Protein AF-A0A4Y2P346-F1 (afdb_monomer_lite)

Structure (mmCIF, N/CA/C/O backbone):
data_AF-A0A4Y2P346-F1
#
_entry.id   AF-A0A4Y2P346-F1
#
loop_
_atom_site.group_PDB
_atom_site.id
_atom_site.type_symbol
_atom_site.label_atom_id
_atom_site.label_alt_id
_atom_site.label_comp_id
_atom_site.label_asym_id
_atom_site.label_entity_id
_atom_site.label_seq_id
_atom_site.pdbx_PDB_ins_code
_atom_site.Cartn_x
_atom_site.Cartn_y
_atom_site.Cartn_z
_atom_site.occupancy
_atom_site.B_iso_or_equiv
_atom_site.auth_seq_id
_atom_site.auth_comp_id
_atom_site.auth_asym_id
_atom_site.auth_atom_id
_atom_site.pdbx_PDB_model_num
ATOM 1 N N . MET A 1 1 ? -15.765 5.125 -1.478 1.00 77.12 1 MET A N 1
ATOM 2 C CA . MET A 1 1 ? -16.162 4.396 -0.254 1.00 77.12 1 MET A CA 1
ATOM 3 C C . MET A 1 1 ? -15.240 4.827 0.873 1.00 77.12 1 MET A C 1
ATOM 5 O O . MET A 1 1 ? -14.050 4.969 0.620 1.00 77.12 1 MET A O 1
ATOM 9 N N . ASN A 1 2 ? -15.790 5.081 2.058 1.00 85.88 2 ASN A N 1
ATOM 10 C CA . ASN A 1 2 ? -15.038 5.431 3.268 1.00 85.88 2 ASN A CA 1
ATOM 11 C C . ASN A 1 2 ? -15.509 4.520 4.417 1.00 85.88 2 ASN A C 1
ATOM 13 O O . ASN A 1 2 ? -16.344 4.940 5.218 1.00 85.88 2 ASN A O 1
ATOM 17 N N . PRO A 1 3 ? -15.121 3.234 4.413 1.00 85.00 3 PRO A N 1
ATOM 18 C CA . PRO A 1 3 ? -15.372 2.367 5.551 1.00 85.00 3 PRO A CA 1
ATOM 19 C C . PRO A 1 3 ? -14.436 2.719 6.704 1.00 85.00 3 PRO A C 1
ATOM 21 O O . PRO A 1 3 ? -13.282 3.090 6.494 1.00 85.00 3 PRO A O 1
ATOM 24 N N . 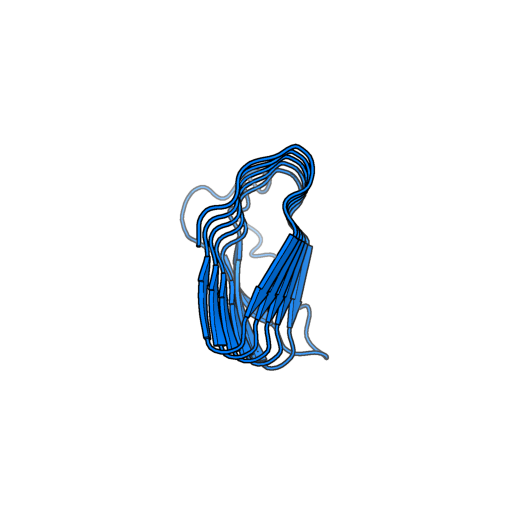GLN A 1 4 ? -14.962 2.578 7.915 1.00 89.50 4 GLN A N 1
ATOM 25 C CA . GLN A 1 4 ? -14.259 2.844 9.161 1.00 89.50 4 GLN A CA 1
ATOM 26 C C . GLN A 1 4 ? -14.286 1.585 10.025 1.00 89.50 4 GLN A C 1
ATOM 28 O O . GLN A 1 4 ? -15.312 0.905 10.091 1.00 89.50 4 GLN A O 1
ATOM 33 N N . GLY A 1 5 ? -13.178 1.278 10.687 1.00 85.62 5 GLY A N 1
ATOM 34 C CA . GLY A 1 5 ? -13.054 0.110 11.556 1.00 85.62 5 GLY A CA 1
ATOM 35 C C . GLY A 1 5 ? -11.613 -0.090 11.997 1.00 85.62 5 GLY A C 1
ATOM 36 O O . GLY A 1 5 ? -10.755 0.711 11.660 1.00 85.62 5 GLY A O 1
ATOM 37 N N . THR A 1 6 ? -11.328 -1.148 12.750 1.00 87.69 6 THR A N 1
ATOM 38 C CA . THR A 1 6 ? -9.935 -1.496 13.080 1.00 87.69 6 THR A CA 1
ATOM 39 C C . THR A 1 6 ? -9.173 -1.945 11.833 1.00 87.69 6 THR A C 1
ATOM 41 O O . THR A 1 6 ? -8.050 -1.505 11.624 1.00 87.69 6 THR A O 1
ATOM 44 N N . ASP A 1 7 ? -9.825 -2.742 10.988 1.00 90.81 7 ASP A N 1
ATOM 45 C CA . ASP A 1 7 ? -9.268 -3.318 9.762 1.00 90.81 7 ASP A CA 1
ATOM 46 C C . ASP A 1 7 ? -10.350 -3.304 8.658 1.00 90.81 7 ASP A C 1
ATOM 48 O O . ASP A 1 7 ? -11.151 -4.236 8.519 1.00 90.81 7 ASP A O 1
ATOM 52 N N . PRO A 1 8 ? -10.544 -2.157 7.985 1.00 89.69 8 PRO A N 1
ATOM 53 C CA . PRO A 1 8 ? -11.520 -2.039 6.911 1.00 89.69 8 PRO A CA 1
ATOM 54 C C . PRO A 1 8 ? -10.961 -2.546 5.571 1.00 89.69 8 PRO A C 1
ATOM 56 O O . PRO A 1 8 ? -10.146 -1.876 4.941 1.00 89.69 8 PRO A O 1
ATOM 59 N N . GLU A 1 9 ? -11.520 -3.641 5.050 1.00 92.38 9 GLU A N 1
ATOM 60 C CA . GLU A 1 9 ? -11.192 -4.141 3.707 1.00 92.38 9 GLU A CA 1
ATOM 61 C C . GLU A 1 9 ? -12.100 -3.530 2.619 1.00 92.38 9 GLU A C 1
ATOM 63 O O . GLU A 1 9 ? -13.335 -3.563 2.691 1.00 92.38 9 GLU A O 1
ATOM 68 N N . VAL A 1 10 ? -11.499 -3.004 1.545 1.00 90.88 10 VAL A N 1
ATOM 69 C CA . VAL A 1 10 ? -12.222 -2.450 0.390 1.00 90.88 10 VAL A CA 1
ATOM 70 C C . VAL A 1 10 ? -11.764 -3.078 -0.910 1.00 90.88 10 VAL A C 1
ATOM 72 O O . VAL A 1 10 ? -10.616 -2.945 -1.326 1.00 90.88 10 VAL A O 1
ATOM 75 N N . ARG A 1 11 ? -12.711 -3.667 -1.644 1.00 92.44 11 ARG A N 1
ATOM 76 C CA . ARG A 1 11 ? -12.470 -4.214 -2.983 1.00 92.44 11 ARG A CA 1
ATOM 77 C C . ARG A 1 11 ? -13.384 -3.555 -3.998 1.00 92.44 11 ARG A C 1
ATOM 79 O O . ARG A 1 11 ? -14.604 -3.582 -3.856 1.00 92.44 11 ARG A O 1
ATOM 86 N N . CYS A 1 12 ? -12.819 -2.981 -5.057 1.00 86.31 12 CYS A N 1
ATOM 87 C CA . CYS A 1 12 ? -13.637 -2.455 -6.147 1.00 86.31 12 CYS A CA 1
ATOM 88 C C . CYS A 1 12 ? -12.957 -2.536 -7.516 1.00 86.31 12 CYS A C 1
ATOM 90 O O . CYS A 1 12 ? -11.740 -2.606 -7.652 1.00 86.31 12 CYS A O 1
ATOM 92 N N . ASN A 1 13 ? -13.760 -2.500 -8.579 1.00 90.12 13 ASN A N 1
ATOM 93 C CA . ASN A 1 13 ? -13.218 -2.425 -9.934 1.00 90.12 13 ASN A CA 1
ATOM 94 C C . ASN A 1 13 ? -12.760 -1.009 -10.280 1.00 90.12 13 ASN A C 1
ATOM 96 O O . ASN A 1 13 ? -11.700 -0.822 -10.879 1.00 90.12 13 ASN A O 1
ATOM 100 N N . ARG A 1 14 ? -13.566 -0.005 -9.933 1.00 91.31 14 ARG A N 1
ATOM 101 C CA . ARG A 1 14 ? -13.208 1.398 -10.100 1.00 91.31 14 ARG A CA 1
ATOM 102 C C . ARG A 1 14 ? -13.786 2.234 -8.982 1.00 91.31 14 ARG A C 1
ATOM 104 O O . ARG A 1 14 ? -14.935 2.020 -8.609 1.00 91.31 14 ARG A O 1
ATOM 111 N N . GLY A 1 15 ? -13.033 3.223 -8.518 1.00 88.38 15 GLY A N 1
ATOM 112 C CA . GLY A 1 15 ? -13.580 4.174 -7.563 1.00 88.38 15 GLY A CA 1
ATOM 113 C C . GLY A 1 15 ? -12.558 5.031 -6.842 1.00 88.38 15 GLY A C 1
ATOM 114 O O . GLY A 1 15 ? -11.350 4.935 -7.061 1.00 88.38 15 GLY A O 1
ATOM 115 N N . LEU A 1 16 ? -13.111 5.875 -5.978 1.00 91.00 16 LEU A N 1
ATOM 116 C CA . LEU A 1 16 ? -12.405 6.677 -4.989 1.00 91.00 16 LEU A CA 1
ATOM 117 C C . LEU A 1 16 ? -12.598 6.007 -3.627 1.00 91.00 16 LEU A C 1
ATOM 119 O O . LEU A 1 16 ? -13.742 5.715 -3.250 1.00 91.00 16 LEU A O 1
ATOM 123 N N . MET A 1 17 ? -11.513 5.713 -2.916 1.00 90.44 17 MET A N 1
ATOM 124 C CA . MET A 1 17 ? -11.557 4.971 -1.651 1.00 90.44 17 MET A CA 1
ATOM 125 C C . MET A 1 17 ? -10.653 5.606 -0.610 1.00 90.44 17 MET A C 1
ATOM 127 O O . MET A 1 17 ? -9.460 5.757 -0.849 1.00 90.44 17 MET A O 1
ATOM 131 N N . ASN A 1 18 ? -11.229 5.908 0.549 1.00 92.38 18 ASN A N 1
ATOM 132 C CA . ASN A 1 18 ? -10.522 6.524 1.664 1.00 92.38 18 ASN A CA 1
ATOM 133 C C . ASN A 1 18 ? -10.870 5.780 2.962 1.00 92.38 18 ASN A C 1
ATOM 135 O O . ASN A 1 18 ? -11.540 6.372 3.796 1.00 92.38 18 ASN A O 1
ATOM 139 N N . PRO A 1 19 ? -10.569 4.479 3.109 1.00 89.94 19 PRO A N 1
ATOM 140 C CA . PRO A 1 19 ? -10.853 3.784 4.362 1.00 89.94 19 PRO A CA 1
ATOM 141 C C . PRO A 1 19 ? -9.997 4.317 5.513 1.00 89.94 19 PRO A C 1
ATOM 143 O O . PRO A 1 19 ? -8.879 4.788 5.298 1.00 89.94 19 PRO A O 1
ATOM 146 N N . GLN A 1 20 ? -10.528 4.220 6.727 1.00 92.38 20 GLN A N 1
ATOM 147 C CA . GLN A 1 20 ? -9.851 4.662 7.942 1.00 92.38 20 GLN A CA 1
ATOM 148 C C . GLN A 1 20 ? -9.850 3.541 8.980 1.00 92.38 20 GLN A C 1
ATOM 150 O O . GLN A 1 20 ? -10.916 3.041 9.347 1.00 92.38 20 GLN A O 1
ATOM 155 N N . GLY A 1 21 ? -8.670 3.172 9.466 1.00 89.88 21 GLY A N 1
ATOM 156 C CA . GLY A 1 21 ? -8.519 2.144 10.490 1.00 89.88 21 GLY A CA 1
ATOM 157 C C . GLY A 1 21 ? -7.104 2.038 11.019 1.00 89.88 21 GLY A C 1
ATOM 158 O O . GLY A 1 21 ? -6.287 2.901 10.740 1.00 89.88 21 GLY A O 1
ATOM 159 N N . THR A 1 22 ? -6.809 1.007 11.800 1.00 90.69 22 THR A N 1
ATOM 160 C CA . THR A 1 22 ? -5.429 0.702 12.196 1.00 90.69 22 THR A CA 1
ATOM 161 C C . THR A 1 22 ? -4.671 0.109 11.013 1.00 90.69 22 THR A C 1
ATOM 163 O O . THR A 1 22 ? -3.561 0.547 10.733 1.00 90.69 22 THR A O 1
ATOM 166 N N . ASP A 1 23 ? -5.308 -0.812 10.295 1.00 92.06 23 ASP A N 1
ATOM 167 C CA . ASP A 1 23 ? -4.731 -1.528 9.155 1.00 92.06 23 ASP A CA 1
ATOM 168 C C . ASP A 1 23 ? -5.758 -1.592 8.008 1.00 92.06 23 ASP A C 1
ATOM 170 O O . ASP A 1 23 ? -6.556 -2.517 7.916 1.00 92.06 23 ASP A O 1
ATOM 174 N N . PRO A 1 24 ? -5.928 -0.510 7.231 1.00 91.00 24 PRO A N 1
ATOM 175 C CA . PRO A 1 24 ? -6.893 -0.493 6.138 1.00 91.00 24 PRO A CA 1
ATOM 176 C C . PRO A 1 24 ? -6.356 -1.160 4.860 1.00 91.00 24 PRO A C 1
ATOM 178 O O . PRO A 1 24 ? -5.497 -0.599 4.178 1.00 91.00 24 PRO A O 1
ATOM 181 N N . GLU A 1 25 ? -6.989 -2.254 4.428 1.00 93.56 25 GLU A N 1
ATOM 182 C CA . GLU A 1 25 ? -6.695 -2.908 3.147 1.00 93.56 25 GLU A CA 1
ATOM 183 C C . GLU A 1 25 ? -7.533 -2.362 1.971 1.00 93.56 25 GLU A C 1
ATOM 185 O O . GLU A 1 25 ? -8.770 -2.395 1.961 1.00 93.56 25 GLU A O 1
ATOM 190 N N . VAL A 1 26 ? -6.877 -1.948 0.879 1.00 92.31 26 VAL A N 1
ATOM 191 C CA . VAL A 1 26 ? -7.552 -1.527 -0.363 1.00 92.31 26 VAL A CA 1
ATOM 192 C C . VAL A 1 26 ? -7.059 -2.285 -1.582 1.00 92.31 26 VAL A C 1
ATOM 194 O O . VAL A 1 26 ? -5.892 -2.214 -1.957 1.00 92.31 26 VAL A O 1
ATOM 197 N N . ARG A 1 27 ? -7.983 -2.918 -2.314 1.00 93.19 27 ARG A N 1
ATOM 198 C CA . ARG A 1 27 ? -7.699 -3.589 -3.590 1.00 93.19 27 ARG A CA 1
ATOM 199 C C . ARG A 1 27 ? -8.564 -3.041 -4.716 1.00 93.19 27 ARG A C 1
ATOM 201 O O . ARG A 1 27 ? -9.795 -3.114 -4.675 1.00 93.19 27 ARG A O 1
ATOM 208 N N . CYS A 1 28 ? -7.930 -2.523 -5.769 1.00 90.75 28 CYS A N 1
ATOM 209 C CA . CYS A 1 28 ? -8.657 -1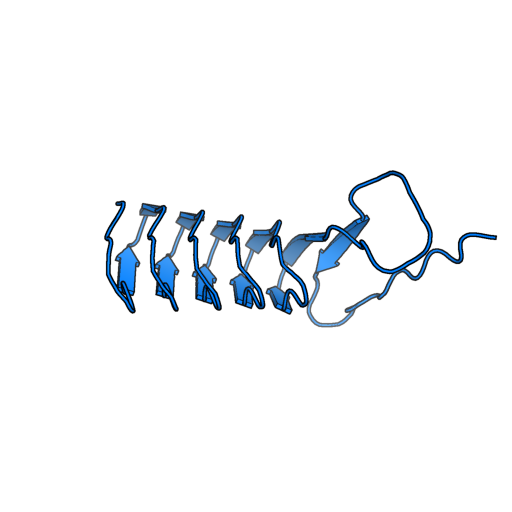.916 -6.882 1.00 90.75 28 CYS A CA 1
ATOM 210 C C . CYS A 1 28 ? -8.056 -2.173 -8.266 1.00 90.75 28 CYS A C 1
ATOM 212 O O . CYS A 1 28 ? -6.847 -2.197 -8.460 1.00 90.75 28 CYS A O 1
ATOM 214 N N . ASN A 1 29 ? -8.903 -2.304 -9.288 1.00 91.06 29 ASN A N 1
ATOM 215 C CA . ASN A 1 29 ? -8.410 -2.338 -10.666 1.00 91.06 29 ASN A CA 1
ATOM 216 C C . ASN A 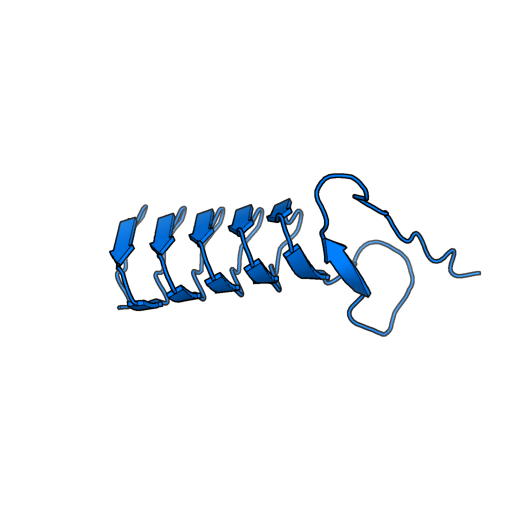1 29 ? -8.016 -0.941 -11.165 1.00 91.06 29 ASN A C 1
ATOM 218 O O . ASN A 1 29 ? -6.965 -0.778 -11.788 1.00 91.06 29 ASN A O 1
ATOM 222 N N . ARG A 1 30 ? -8.841 0.082 -10.911 1.00 91.94 30 ARG A N 1
ATOM 223 C CA . ARG A 1 30 ? -8.486 1.463 -11.249 1.00 91.94 30 ARG A CA 1
ATOM 224 C C . ARG A 1 30 ? -9.111 2.501 -10.330 1.00 91.94 30 ARG A C 1
ATOM 226 O O . ARG A 1 30 ? -10.327 2.652 -10.330 1.00 91.94 30 ARG A O 1
ATOM 233 N N . GLY A 1 31 ? -8.311 3.311 -9.648 1.00 90.19 31 GLY A N 1
ATOM 234 C CA . GLY A 1 31 ? -8.882 4.277 -8.711 1.00 90.19 31 GLY A CA 1
ATOM 235 C C . GLY A 1 31 ? -7.919 5.299 -8.138 1.00 90.19 31 GLY A C 1
ATOM 236 O O . GLY A 1 31 ? -6.725 5.281 -8.439 1.0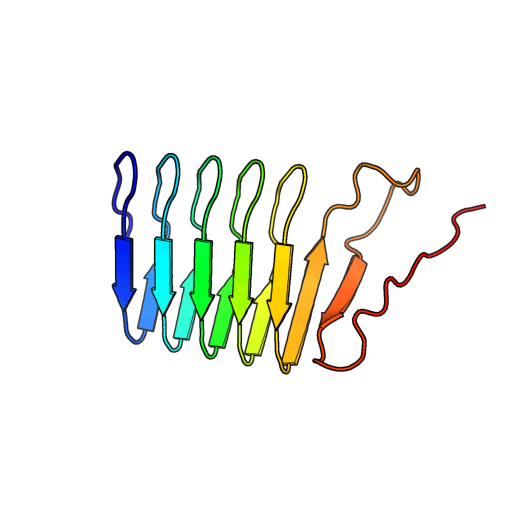0 90.19 31 GLY A O 1
ATOM 237 N N . LEU A 1 32 ? -8.486 6.182 -7.317 1.00 90.62 32 LEU A N 1
ATOM 238 C CA . LEU A 1 32 ? -7.739 7.032 -6.393 1.00 90.62 32 LEU A CA 1
ATOM 239 C C . LEU A 1 32 ? -7.955 6.482 -4.986 1.00 90.62 32 LEU A C 1
ATOM 241 O O . LEU A 1 32 ? -9.097 6.205 -4.609 1.00 90.62 32 LEU A O 1
ATOM 245 N N . MET A 1 33 ? -6.870 6.270 -4.252 1.00 90.94 33 MET A N 1
ATOM 246 C CA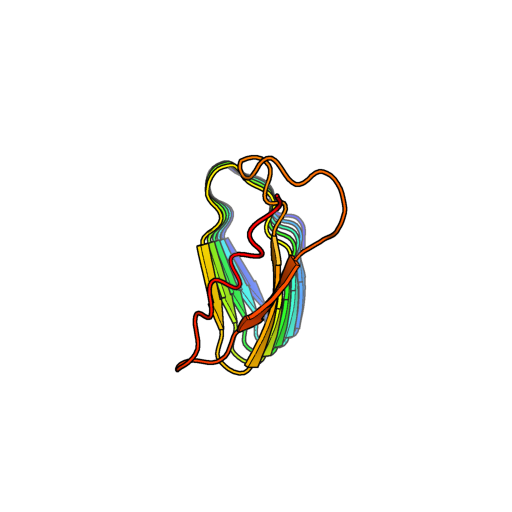 . MET A 1 33 ? -6.905 5.608 -2.949 1.00 90.94 33 MET A CA 1
ATOM 247 C C . MET A 1 33 ? -6.118 6.421 -1.933 1.00 90.94 33 MET A C 1
ATOM 249 O O . MET A 1 33 ? -4.962 6.755 -2.182 1.00 90.94 33 MET A O 1
ATOM 253 N N . ASN A 1 34 ? -6.751 6.730 -0.809 1.00 92.19 34 ASN A N 1
ATOM 254 C CA . ASN A 1 34 ? -6.158 7.484 0.290 1.00 92.19 34 ASN A CA 1
ATOM 255 C C . ASN A 1 34 ? -6.550 6.836 1.628 1.00 92.19 34 ASN A C 1
ATOM 257 O O . ASN A 1 34 ? -7.337 7.426 2.377 1.00 92.19 34 ASN A O 1
ATOM 261 N N . PRO A 1 35 ? -6.113 5.591 1.890 1.00 89.62 35 PRO A N 1
ATOM 262 C CA . PRO A 1 35 ? -6.341 4.965 3.184 1.00 89.62 35 PRO A CA 1
ATOM 263 C C . PRO A 1 35 ? -5.539 5.674 4.279 1.00 89.62 35 PRO A C 1
ATOM 265 O O . PRO A 1 35 ? -4.459 6.213 4.023 1.00 89.62 35 PRO A O 1
ATOM 268 N N . GLN A 1 36 ? -6.076 5.673 5.492 1.00 91.44 36 GLN A N 1
ATOM 269 C CA . GLN A 1 36 ? -5.429 6.265 6.659 1.00 91.44 36 GLN A CA 1
ATOM 270 C C . GLN A 1 36 ? -5.396 5.245 7.793 1.00 91.44 36 GLN A C 1
ATOM 272 O O . GLN A 1 36 ? -6.454 4.751 8.190 1.00 91.44 36 GLN A O 1
ATOM 277 N N . GLY A 1 37 ? -4.203 4.959 8.311 1.00 89.69 37 GLY A N 1
ATOM 278 C CA . GLY A 1 37 ? -4.027 4.051 9.437 1.00 89.69 37 GLY A CA 1
ATOM 279 C C . GLY A 1 37 ? -2.613 3.983 9.975 1.00 89.69 37 GLY A C 1
ATOM 280 O O . GLY A 1 37 ? -1.796 4.835 9.667 1.00 89.69 37 GLY A O 1
ATOM 281 N N . THR A 1 38 ? -2.323 3.008 10.825 1.00 89.56 38 THR A N 1
ATOM 282 C CA . THR A 1 38 ? -0.956 2.720 11.271 1.00 89.56 38 THR A CA 1
ATOM 283 C C . THR A 1 38 ? -0.179 2.019 10.165 1.00 89.56 38 THR A C 1
ATOM 285 O O . THR A 1 38 ? 0.932 2.451 9.866 1.00 89.56 38 THR A O 1
ATOM 288 N N . ASP A 1 39 ? -0.794 1.026 9.529 1.00 90.31 39 ASP A N 1
ATOM 289 C CA . ASP A 1 39 ? -0.196 0.208 8.472 1.00 90.31 39 ASP A CA 1
ATOM 290 C C . ASP A 1 39 ? -1.193 0.047 7.309 1.00 90.31 39 ASP A C 1
ATOM 292 O O . ASP A 1 39 ? -1.986 -0.881 7.276 1.00 90.31 39 ASP A O 1
ATOM 296 N N . PRO A 1 40 ? -1.347 1.054 6.436 1.00 88.75 40 PRO A N 1
ATOM 297 C CA . PRO A 1 40 ? -2.296 0.971 5.331 1.00 88.75 40 PRO A CA 1
ATOM 298 C C . PRO A 1 40 ? -1.743 0.190 4.127 1.00 88.75 40 PRO A C 1
ATOM 300 O O . PRO A 1 40 ? -0.850 0.676 3.431 1.00 88.75 40 PRO A O 1
ATOM 303 N N . GLU A 1 41 ? -2.394 -0.917 3.762 1.00 92.19 41 GLU A N 1
ATOM 304 C CA . GLU A 1 41 ? -2.083 -1.689 2.552 1.00 92.19 41 GLU A CA 1
ATOM 305 C C . GLU A 1 41 ? -2.908 -1.258 1.319 1.00 92.19 41 GLU A C 1
ATOM 307 O O . GLU A 1 41 ? -4.144 -1.305 1.290 1.00 92.19 41 GLU A O 1
ATOM 312 N N . VAL A 1 42 ? -2.238 -0.939 0.203 1.00 89.81 42 VAL A N 1
ATOM 313 C CA . VAL A 1 42 ? -2.902 -0.629 -1.078 1.00 89.81 42 VAL A CA 1
ATOM 314 C C . VAL A 1 42 ? -2.376 -1.464 -2.232 1.00 89.81 42 VAL A C 1
ATOM 316 O O . VAL A 1 42 ? -1.209 -1.386 -2.605 1.00 89.81 42 VAL A O 1
ATOM 319 N N . ARG A 1 43 ? -3.274 -2.175 -2.921 1.00 91.25 43 ARG A N 1
ATOM 320 C CA . ARG A 1 43 ? -2.964 -2.944 -4.134 1.00 91.25 43 ARG A CA 1
ATOM 321 C C . ARG A 1 43 ? -3.808 -2.487 -5.312 1.00 91.25 43 ARG A C 1
ATOM 323 O O . ARG A 1 43 ? -5.039 -2.564 -5.287 1.00 91.25 43 ARG A O 1
ATOM 330 N N . CYS A 1 44 ? -3.162 -2.049 -6.393 1.00 88.19 44 CYS A N 1
ATOM 331 C CA . CYS A 1 44 ? -3.885 -1.534 -7.552 1.00 88.19 44 CYS A CA 1
ATOM 332 C C . CYS A 1 44 ? -3.290 -1.894 -8.914 1.00 88.19 44 CYS A C 1
ATOM 334 O O . CYS A 1 44 ? -2.085 -1.852 -9.126 1.00 88.19 44 CYS A O 1
ATOM 336 N N . ASN A 1 45 ? -4.135 -2.146 -9.915 1.00 88.88 45 ASN A N 1
ATOM 337 C CA . ASN A 1 45 ? -3.643 -2.277 -11.289 1.00 88.88 45 ASN A CA 1
ATOM 338 C C . ASN A 1 45 ? -3.278 -0.918 -11.904 1.00 88.88 45 ASN A C 1
ATOM 340 O O . ASN A 1 45 ? -2.234 -0.791 -12.549 1.00 88.88 45 ASN A O 1
ATOM 344 N N . ARG A 1 46 ? -4.113 0.112 -11.719 1.00 88.44 46 ARG A N 1
ATOM 345 C CA . ARG A 1 46 ? -3.817 1.458 -12.221 1.00 88.44 46 ARG A CA 1
ATOM 346 C C . ARG A 1 46 ? -4.406 2.577 -11.373 1.00 88.44 46 ARG A C 1
ATOM 348 O O . ARG A 1 46 ? -5.622 2.721 -11.338 1.00 88.44 46 ARG A O 1
ATOM 355 N N . GLY A 1 47 ? -3.605 3.465 -10.797 1.00 86.75 47 GLY A N 1
ATOM 356 C CA . GLY A 1 47 ? -4.196 4.509 -9.955 1.00 86.75 47 GLY A CA 1
ATOM 357 C C . GLY A 1 47 ? -3.257 5.584 -9.448 1.00 86.75 47 GLY A C 1
ATOM 358 O O . GLY A 1 47 ? -2.069 5.581 -9.764 1.00 86.75 47 GLY A O 1
ATOM 359 N N . LEU A 1 48 ? -3.834 6.497 -8.670 1.00 87.31 48 LEU A N 1
ATOM 360 C CA . LEU A 1 48 ? -3.081 7.376 -7.779 1.00 87.31 48 LEU A CA 1
ATOM 361 C C . LEU A 1 48 ? -3.325 6.902 -6.349 1.00 87.31 48 LEU A C 1
ATOM 363 O O . LEU A 1 48 ? -4.469 6.608 -5.992 1.00 87.31 48 LEU A O 1
ATOM 367 N N . MET A 1 49 ? -2.266 6.782 -5.563 1.00 86.50 49 MET A N 1
ATOM 368 C CA . MET A 1 49 ? -2.331 6.234 -4.209 1.00 86.50 49 MET A CA 1
ATOM 369 C C . MET A 1 49 ? -1.576 7.155 -3.264 1.00 86.50 49 MET A C 1
ATOM 371 O O . MET A 1 49 ? -0.440 7.517 -3.549 1.00 86.50 49 MET A O 1
ATOM 375 N N . ASN A 1 50 ? -2.218 7.534 -2.169 1.00 88.69 50 ASN A N 1
ATOM 376 C CA . ASN A 1 50 ? -1.663 8.408 -1.144 1.00 88.69 50 ASN A CA 1
ATOM 377 C C . ASN A 1 50 ? -2.019 7.844 0.240 1.00 88.69 50 ASN A C 1
ATOM 379 O O . ASN A 1 50 ? -2.847 8.424 0.938 1.00 88.69 50 ASN A O 1
ATOM 383 N N . PRO A 1 51 ? -1.529 6.648 0.605 1.00 84.69 51 PRO A N 1
ATOM 384 C CA . PRO A 1 51 ? -1.771 6.128 1.942 1.00 84.69 51 PRO A CA 1
ATOM 385 C C . PRO A 1 51 ? -1.038 6.972 2.984 1.00 84.69 51 PRO A C 1
ATOM 387 O O . PRO A 1 51 ? 0.051 7.488 2.728 1.00 84.69 51 PRO A O 1
ATOM 390 N N . GLN A 1 52 ? -1.641 7.097 4.158 1.00 86.19 52 GLN A N 1
ATOM 391 C CA . GLN A 1 52 ? -1.050 7.803 5.287 1.00 86.19 52 GLN A CA 1
ATOM 392 C C . GLN A 1 52 ? -0.987 6.864 6.484 1.00 86.19 52 GLN A C 1
ATOM 394 O O . GLN A 1 52 ? -2.031 6.376 6.923 1.00 86.19 52 GLN A O 1
ATOM 399 N N . GLY A 1 53 ? 0.216 6.640 7.006 1.00 83.62 53 GLY A N 1
ATOM 400 C CA . GLY A 1 53 ? 0.415 5.835 8.200 1.00 83.62 53 GLY A CA 1
ATOM 401 C C . GLY A 1 53 ? 1.830 5.833 8.735 1.00 83.62 53 GLY A C 1
ATOM 402 O O . GLY A 1 53 ? 2.634 6.669 8.360 1.00 83.62 53 GLY A O 1
ATOM 403 N N . THR A 1 54 ? 2.122 4.946 9.678 1.00 82.81 54 THR A N 1
ATOM 404 C CA . THR A 1 54 ? 3.491 4.754 10.179 1.00 82.81 54 THR A CA 1
ATOM 405 C C . THR A 1 54 ? 4.314 3.957 9.176 1.00 82.81 54 THR A C 1
ATOM 407 O O . THR A 1 54 ? 5.412 4.397 8.839 1.00 82.81 54 THR A O 1
ATOM 410 N N . ASP A 1 55 ? 3.743 2.870 8.663 1.00 79.25 55 ASP A N 1
ATOM 411 C CA . ASP A 1 55 ? 4.370 1.964 7.699 1.00 79.25 55 ASP A CA 1
ATOM 412 C C . ASP A 1 55 ? 3.391 1.676 6.547 1.00 79.25 55 ASP A C 1
ATOM 414 O O . ASP A 1 55 ? 2.617 0.735 6.599 1.00 79.25 55 ASP A O 1
ATOM 418 N N . PRO A 1 56 ? 3.230 2.590 5.578 1.00 77.75 56 PRO A N 1
ATOM 419 C CA . PRO A 1 56 ? 2.297 2.378 4.476 1.00 77.75 56 PRO A CA 1
ATOM 420 C C . PRO A 1 56 ? 2.878 1.477 3.372 1.00 77.75 56 PRO A C 1
ATOM 422 O O . PRO A 1 56 ? 3.836 1.867 2.700 1.00 77.75 56 PRO A O 1
ATOM 425 N N . GLU A 1 57 ? 2.199 0.370 3.058 1.00 83.62 57 GLU A N 1
ATOM 426 C CA . GLU A 1 57 ? 2.530 -0.506 1.925 1.00 83.62 57 GLU A CA 1
ATOM 427 C C . GLU A 1 57 ? 1.720 -0.181 0.653 1.00 83.62 57 GLU A C 1
ATOM 429 O O . GLU A 1 57 ? 0.485 -0.225 0.615 1.00 83.62 57 GLU A O 1
ATOM 434 N N . VAL A 1 58 ? 2.403 0.049 -0.477 1.00 82.94 58 VAL A N 1
ATOM 435 C CA . VAL A 1 58 ? 1.747 0.261 -1.781 1.00 82.94 58 VAL A CA 1
ATOM 436 C C . VAL A 1 58 ? 2.298 -0.637 -2.870 1.00 82.94 58 VAL A C 1
ATOM 438 O O . VAL A 1 58 ? 3.473 -0.582 -3.223 1.00 82.94 58 VAL A O 1
ATOM 441 N N . ARG A 1 59 ? 1.411 -1.387 -3.530 1.00 84.44 59 ARG A N 1
ATOM 442 C CA . ARG A 1 59 ? 1.738 -2.209 -4.700 1.00 84.44 59 ARG A CA 1
ATOM 443 C C . ARG A 1 59 ? 0.895 -1.831 -5.903 1.00 84.44 59 ARG A C 1
ATOM 445 O O . ARG A 1 59 ? -0.334 -1.932 -5.880 1.00 84.44 59 ARG A O 1
ATOM 452 N N . CYS A 1 60 ? 1.539 -1.446 -7.006 1.00 81.19 60 CYS A N 1
ATOM 453 C CA . CYS A 1 60 ? 0.811 -1.079 -8.217 1.00 81.19 60 CYS A CA 1
ATOM 454 C C . CYS A 1 60 ? 1.433 -1.538 -9.535 1.00 81.19 60 CYS A C 1
ATOM 456 O O . CYS A 1 60 ? 2.628 -1.428 -9.763 1.00 81.19 60 CYS A O 1
ATOM 458 N N . ASN A 1 61 ? 0.614 -1.960 -10.500 1.00 82.06 61 ASN A N 1
ATOM 459 C CA . ASN A 1 61 ? 1.128 -2.200 -11.851 1.00 82.06 61 ASN A CA 1
ATOM 460 C C . ASN A 1 61 ? 1.473 -0.890 -12.576 1.00 82.06 61 ASN A C 1
ATOM 462 O O . ASN A 1 61 ? 2.535 -0.792 -13.196 1.00 82.06 61 ASN A O 1
ATOM 466 N N . ARG A 1 62 ? 0.601 0.127 -12.511 1.00 81.25 62 ARG A N 1
ATOM 467 C CA . ARG A 1 62 ? 0.862 1.435 -13.124 1.00 81.25 62 ARG A CA 1
ATOM 468 C C . ARG A 1 62 ? 0.239 2.612 -12.379 1.00 81.25 62 ARG A C 1
ATOM 470 O O . ARG A 1 62 ? -0.970 2.805 -12.461 1.00 81.25 62 ARG A O 1
ATOM 477 N N . GLY A 1 63 ? 1.031 3.492 -11.777 1.00 79.38 63 GLY A N 1
ATOM 478 C CA . GLY A 1 63 ? 0.448 4.592 -11.007 1.00 79.38 63 GLY A CA 1
ATOM 479 C C . GLY A 1 63 ? 1.412 5.672 -10.552 1.00 79.38 63 GLY A C 1
ATOM 480 O O . GLY A 1 63 ? 2.617 5.571 -10.776 1.00 79.38 63 GLY A O 1
ATOM 481 N N . LEU A 1 64 ? 0.847 6.706 -9.933 1.00 80.94 64 LEU A N 1
ATOM 482 C CA . LEU A 1 64 ? 1.600 7.628 -9.083 1.00 80.94 64 LEU A CA 1
ATOM 483 C C . LEU A 1 64 ? 1.301 7.264 -7.634 1.00 80.94 64 LEU A C 1
ATOM 485 O O . LEU A 1 64 ? 0.146 7.004 -7.290 1.00 80.94 64 LEU A O 1
ATOM 489 N N . MET A 1 65 ? 2.330 7.217 -6.809 1.00 80.19 65 MET A N 1
ATOM 490 C CA . MET A 1 65 ? 2.228 6.815 -5.412 1.00 80.19 65 MET A CA 1
ATOM 491 C C . MET A 1 65 ? 2.902 7.880 -4.564 1.00 80.19 65 MET A C 1
ATOM 493 O O . MET A 1 65 ? 3.972 8.352 -4.926 1.00 80.19 65 MET A O 1
ATOM 497 N N . ASN A 1 66 ? 2.262 8.273 -3.477 1.00 81.69 66 ASN A N 1
ATOM 498 C CA . ASN A 1 66 ? 2.793 9.226 -2.517 1.00 81.69 66 ASN A CA 1
ATOM 499 C C . ASN A 1 66 ? 2.465 8.741 -1.102 1.00 81.69 66 ASN A C 1
ATOM 501 O O . ASN A 1 66 ? 1.580 9.297 -0.456 1.00 81.69 66 ASN A O 1
ATOM 505 N N . PRO A 1 67 ? 3.052 7.625 -0.650 1.00 76.88 67 PRO A N 1
ATOM 506 C CA . PRO A 1 67 ? 2.857 7.199 0.724 1.00 76.88 67 PRO A CA 1
ATOM 507 C C . PRO A 1 67 ? 3.484 8.207 1.687 1.00 76.88 67 PRO A C 1
ATOM 509 O O . PRO A 1 67 ? 4.587 8.704 1.460 1.00 76.88 67 PRO A O 1
ATOM 512 N N . GLN A 1 68 ? 2.779 8.486 2.775 1.00 78.94 68 GLN A N 1
ATOM 513 C CA . GLN A 1 68 ? 3.282 9.324 3.853 1.00 78.94 68 GLN A CA 1
ATOM 514 C C . GLN A 1 68 ? 3.383 8.482 5.115 1.00 78.94 68 GLN A C 1
ATOM 516 O O . GLN A 1 68 ? 2.364 8.000 5.610 1.00 78.94 68 GLN A O 1
ATOM 521 N N . GLY A 1 69 ? 4.605 8.319 5.613 1.00 72.25 69 GLY A N 1
ATOM 522 C CA . GLY A 1 69 ? 4.873 7.586 6.838 1.00 72.25 69 GLY A CA 1
ATOM 523 C C . GLY A 1 69 ? 6.329 7.605 7.253 1.00 72.25 69 GLY A C 1
ATOM 524 O O . GLY A 1 69 ? 7.161 8.236 6.603 1.00 72.25 69 GLY A O 1
ATOM 525 N N . THR A 1 70 ? 6.604 6.948 8.374 1.00 76.06 70 THR A N 1
ATOM 526 C CA . THR A 1 70 ? 7.951 6.830 8.935 1.00 76.06 70 THR A CA 1
ATOM 527 C C . THR A 1 70 ? 8.808 5.903 8.082 1.00 76.06 70 THR A C 1
ATOM 529 O O . THR A 1 70 ? 9.971 6.222 7.842 1.00 76.06 70 THR A O 1
ATOM 532 N N . ASP A 1 71 ? 8.224 4.803 7.605 1.00 69.44 71 ASP A N 1
ATOM 533 C CA . ASP A 1 71 ? 8.897 3.818 6.760 1.00 69.44 71 ASP A CA 1
ATOM 534 C C . ASP A 1 71 ? 7.954 3.345 5.641 1.00 69.44 71 ASP A C 1
ATOM 536 O O . ASP A 1 71 ? 7.217 2.394 5.819 1.00 69.44 71 ASP A O 1
ATOM 540 N N . PRO A 1 72 ? 7.829 4.076 4.522 1.00 69.38 72 PRO A N 1
ATOM 541 C CA . PRO A 1 72 ? 6.910 3.692 3.456 1.00 69.38 72 PRO A CA 1
ATOM 542 C C . PRO A 1 72 ? 7.503 2.642 2.504 1.00 69.38 72 PRO A C 1
ATOM 544 O O . PRO A 1 72 ? 8.504 2.905 1.829 1.00 69.38 72 PRO A O 1
ATOM 547 N N . GLU A 1 73 ? 6.802 1.525 2.304 1.00 75.88 73 GLU A N 1
ATOM 548 C CA . GLU A 1 73 ? 7.147 0.532 1.284 1.00 75.88 73 GLU A CA 1
ATOM 549 C C . GLU A 1 73 ? 6.359 0.726 -0.020 1.00 75.88 73 GLU A C 1
ATOM 551 O O . GLU A 1 73 ? 5.126 0.771 -0.054 1.00 75.88 73 GLU A O 1
ATOM 556 N N . VAL A 1 74 ? 7.065 0.789 -1.158 1.00 73.69 74 VAL A N 1
ATOM 557 C CA . VAL A 1 74 ? 6.417 0.919 -2.473 1.00 73.69 74 VAL A CA 1
ATOM 558 C C . VAL A 1 74 ? 6.999 -0.011 -3.524 1.00 73.69 74 VAL A C 1
ATOM 560 O O . VAL A 1 74 ? 8.173 0.067 -3.878 1.00 73.69 74 VAL A O 1
ATOM 563 N N . GLY A 1 75 ? 6.128 -0.823 -4.122 1.00 75.50 75 GLY A N 1
ATOM 564 C CA . GLY A 1 75 ? 6.433 -1.693 -5.250 1.00 75.50 75 GLY A CA 1
ATOM 565 C C . GLY A 1 75 ? 5.582 -1.376 -6.476 1.00 75.50 75 GLY A C 1
ATOM 566 O O . GLY A 1 75 ? 4.354 -1.292 -6.412 1.00 75.50 75 GLY A O 1
ATOM 567 N N . CYS A 1 76 ? 6.206 -1.244 -7.646 1.00 69.44 76 CYS A N 1
ATOM 568 C CA . CYS A 1 76 ? 5.451 -1.077 -8.880 1.00 69.44 76 CYS A CA 1
ATOM 569 C C . CYS A 1 76 ? 6.186 -1.503 -10.154 1.00 69.44 76 CYS A C 1
ATOM 571 O O . CYS A 1 76 ? 7.411 -1.483 -10.240 1.00 69.44 76 CYS A O 1
ATOM 573 N N . ASN A 1 77 ? 5.404 -1.849 -11.182 1.00 71.94 77 ASN A N 1
ATOM 574 C CA . ASN A 1 77 ? 5.952 -2.220 -12.490 1.00 71.94 77 ASN A CA 1
ATOM 575 C C . ASN A 1 77 ? 6.264 -0.996 -13.362 1.00 71.94 77 ASN A C 1
ATOM 577 O O . ASN A 1 77 ? 7.286 -0.959 -14.046 1.00 71.94 77 ASN A O 1
ATOM 581 N N . ARG A 1 78 ? 5.365 -0.002 -13.399 1.00 67.88 78 ARG A N 1
ATOM 582 C CA . ARG A 1 78 ? 5.549 1.247 -14.158 1.00 67.88 78 ARG A CA 1
ATOM 583 C C . ARG A 1 78 ? 4.905 2.427 -13.449 1.00 67.88 78 ARG A C 1
ATOM 585 O O . ARG A 1 78 ? 3.722 2.693 -13.647 1.00 67.88 78 ARG A O 1
ATOM 592 N N . GLY A 1 79 ? 5.669 3.205 -12.708 1.00 68.31 79 GLY A N 1
ATOM 593 C CA . GLY A 1 79 ? 5.094 4.345 -12.011 1.00 68.31 79 GLY A CA 1
ATOM 594 C C . GLY A 1 79 ? 6.113 5.348 -11.533 1.00 68.31 79 GLY A C 1
ATOM 595 O O . GLY A 1 79 ? 7.305 5.244 -11.825 1.00 68.31 79 GLY A O 1
ATOM 596 N N . PHE A 1 80 ? 5.600 6.318 -10.795 1.00 67.81 80 PHE A N 1
ATOM 597 C CA . PHE A 1 80 ? 6.420 7.240 -10.036 1.00 67.81 80 PHE A CA 1
ATOM 598 C C . PHE A 1 80 ? 6.000 7.176 -8.579 1.00 67.81 80 PHE A C 1
ATOM 600 O O . PHE A 1 80 ? 4.803 7.112 -8.289 1.00 67.81 80 PHE A O 1
ATOM 607 N N . THR A 1 81 ? 6.979 7.192 -7.689 1.00 66.62 81 THR A N 1
ATOM 608 C CA . THR A 1 81 ? 6.748 7.333 -6.256 1.00 66.62 81 THR A CA 1
ATOM 609 C C . THR A 1 81 ? 7.316 8.676 -5.829 1.00 66.62 81 THR A C 1
ATOM 611 O O . THR A 1 81 ? 8.416 9.038 -6.241 1.00 66.62 81 THR A O 1
ATOM 614 N N . MET A 1 82 ? 6.535 9.442 -5.082 1.00 66.56 82 MET A N 1
ATOM 615 C CA . MET A 1 82 ? 7.001 10.590 -4.321 1.00 66.56 82 MET A CA 1
ATOM 616 C C . MET A 1 82 ? 7.122 10.111 -2.879 1.00 66.56 82 MET A C 1
ATOM 618 O O . MET A 1 82 ? 6.186 9.510 -2.360 1.00 66.56 82 MET A O 1
ATOM 622 N N . SER A 1 83 ? 8.283 10.303 -2.270 1.00 57.31 83 SER A N 1
ATOM 623 C CA . SER A 1 83 ? 8.494 9.984 -0.858 1.00 57.31 83 SER A CA 1
ATOM 624 C C . SER A 1 83 ? 9.040 11.222 -0.153 1.00 57.31 83 SER A C 1
ATOM 626 O O . SER A 1 83 ? 9.947 11.881 -0.671 1.00 57.31 83 SER A O 1
ATOM 628 N N . ASP A 1 84 ? 8.491 11.531 1.023 1.00 50.22 84 ASP A N 1
ATOM 629 C CA . ASP A 1 84 ? 8.992 12.577 1.914 1.00 50.22 84 ASP A CA 1
ATOM 630 C C . ASP A 1 84 ? 10.207 12.024 2.680 1.00 50.22 84 ASP A C 1
ATOM 632 O O . ASP A 1 84 ? 10.079 11.415 3.740 1.00 50.22 84 ASP A O 1
ATOM 636 N N . PHE A 1 85 ? 11.413 12.203 2.134 1.00 47.53 85 PHE A N 1
ATOM 637 C CA . PHE A 1 85 ? 12.663 11.820 2.801 1.00 47.53 85 PHE A CA 1
ATOM 638 C C . PHE A 1 85 ? 12.964 12.771 3.965 1.00 47.53 85 PHE A C 1
ATOM 640 O O . PHE A 1 85 ? 13.826 13.638 3.880 1.00 47.53 85 PHE A O 1
ATOM 647 N N . SER A 1 86 ? 12.269 12.590 5.086 1.00 41.16 86 SER A N 1
ATOM 648 C CA . SER A 1 86 ? 12.474 13.389 6.302 1.00 41.16 86 SER A CA 1
ATOM 649 C C . SER A 1 86 ? 13.746 13.007 7.085 1.00 41.16 86 SER A C 1
ATOM 651 O O . SER A 1 86 ? 13.989 13.564 8.151 1.00 41.16 86 SER A O 1
ATOM 653 N N . ASN A 1 87 ? 14.567 12.069 6.588 1.00 39.94 87 ASN A N 1
ATOM 654 C CA . ASN A 1 87 ? 15.768 11.564 7.278 1.00 39.94 87 ASN A CA 1
ATOM 655 C C . ASN A 1 87 ? 17.075 11.617 6.461 1.00 39.94 87 ASN A C 1
ATOM 657 O O . ASN A 1 87 ? 18.094 11.069 6.870 1.00 39.94 87 ASN A O 1
ATOM 661 N N . ILE A 1 88 ? 17.082 12.307 5.322 1.00 42.00 88 ILE A N 1
ATOM 662 C CA . ILE A 1 88 ? 18.318 12.768 4.677 1.00 42.00 88 ILE A CA 1
ATOM 663 C C . ILE A 1 88 ? 18.288 14.281 4.868 1.00 42.00 88 ILE A C 1
ATOM 665 O O . ILE A 1 88 ? 17.247 14.880 4.630 1.00 42.00 88 ILE A O 1
ATOM 669 N N . GLY A 1 89 ? 19.370 14.918 5.318 1.00 36.09 89 GLY A N 1
ATOM 670 C CA . GLY A 1 89 ? 19.430 16.364 5.615 1.00 36.09 89 GLY A CA 1
ATOM 671 C C . GLY A 1 89 ? 19.131 17.324 4.445 1.00 36.09 89 GLY A C 1
ATOM 672 O O . GLY A 1 89 ? 19.478 18.498 4.518 1.00 36.09 89 GLY A O 1
ATOM 673 N N . CYS A 1 90 ? 18.506 16.852 3.368 1.00 37.75 90 CYS A N 1
ATOM 674 C CA . CYS A 1 90 ? 18.018 17.621 2.241 1.00 37.75 90 CYS A CA 1
ATOM 675 C C . CYS A 1 90 ? 16.609 18.145 2.554 1.00 37.75 90 CYS A C 1
ATOM 677 O O . CYS A 1 90 ? 15.597 17.493 2.298 1.00 37.75 90 CYS A O 1
ATOM 679 N N . THR A 1 91 ? 16.525 19.357 3.090 1.00 38.16 91 THR A N 1
ATOM 680 C CA . THR A 1 91 ? 15.297 20.132 2.955 1.00 38.16 91 THR A CA 1
ATOM 681 C C . THR A 1 91 ? 15.120 20.484 1.473 1.00 38.16 91 THR A C 1
ATOM 683 O O . THR A 1 91 ? 16.056 20.947 0.827 1.00 38.16 91 THR A O 1
ATOM 686 N N . ILE A 1 92 ? 13.890 20.333 0.967 1.00 38.59 92 ILE A N 1
ATOM 687 C CA . ILE A 1 92 ? 13.375 20.803 -0.335 1.00 38.59 92 ILE A CA 1
ATOM 688 C C . ILE A 1 92 ? 13.375 19.738 -1.471 1.00 38.59 92 ILE A C 1
ATOM 690 O O . ILE A 1 92 ? 14.404 19.407 -2.048 1.00 38.59 92 ILE A O 1
ATOM 694 N N . PHE A 1 93 ? 12.142 19.347 -1.846 1.00 31.83 93 PHE A N 1
ATOM 695 C CA . PHE A 1 93 ? 11.625 18.642 -3.045 1.00 31.83 93 PHE A CA 1
ATOM 696 C C . PHE A 1 93 ? 11.155 17.177 -2.877 1.00 31.83 93 PHE A C 1
ATOM 698 O O . PHE A 1 93 ? 11.903 16.347 -2.369 1.00 31.83 93 PHE A O 1
ATOM 705 N N . PRO A 1 94 ? 9.944 16.824 -3.378 1.00 44.12 94 PRO A N 1
ATOM 706 C CA . PRO A 1 94 ? 9.511 15.432 -3.484 1.00 44.12 94 PRO A CA 1
ATOM 707 C C . PRO A 1 94 ? 10.443 14.684 -4.442 1.00 44.12 94 PRO A C 1
ATOM 709 O O . PRO A 1 94 ? 10.552 15.037 -5.621 1.00 44.12 94 PRO A O 1
ATOM 712 N N . ILE A 1 95 ? 11.122 13.647 -3.951 1.00 49.62 95 ILE A N 1
ATOM 713 C CA . ILE A 1 95 ? 11.971 12.808 -4.798 1.00 49.62 95 ILE A CA 1
ATOM 714 C C . ILE A 1 95 ? 11.051 11.947 -5.664 1.00 49.62 95 ILE A C 1
ATOM 716 O O . ILE A 1 95 ? 10.369 11.059 -5.164 1.00 49.62 95 ILE A O 1
ATOM 720 N N . ILE A 1 96 ? 11.015 12.218 -6.970 1.00 52.34 96 ILE A N 1
ATOM 721 C CA . ILE A 1 96 ? 10.279 11.402 -7.941 1.00 52.34 96 ILE A CA 1
ATOM 722 C C . ILE A 1 96 ? 11.148 10.192 -8.303 1.00 52.34 96 ILE A C 1
ATOM 724 O O . ILE A 1 96 ? 12.003 10.269 -9.188 1.00 52.34 96 ILE A O 1
ATOM 728 N N . LEU A 1 97 ? 10.921 9.056 -7.649 1.00 54.78 97 LEU A N 1
ATOM 729 C CA . LEU A 1 97 ? 11.585 7.798 -7.991 1.00 54.78 97 LEU A CA 1
ATOM 730 C C . LEU A 1 97 ? 10.818 7.115 -9.123 1.00 54.78 97 LEU A C 1
ATOM 732 O O . LEU A 1 97 ? 9.598 6.927 -9.072 1.00 54.78 97 LEU A O 1
ATOM 736 N N . LYS A 1 98 ? 11.539 6.737 -10.182 1.00 55.28 98 LYS A N 1
ATOM 737 C CA . LYS A 1 98 ? 10.971 5.936 -11.265 1.00 55.28 98 LYS A CA 1
ATOM 738 C C . LYS A 1 98 ? 10.980 4.482 -10.836 1.00 55.28 98 LYS A C 1
ATOM 740 O O . LYS A 1 98 ? 12.016 3.833 -10.823 1.00 55.28 98 LYS A O 1
ATOM 745 N N . CYS A 1 99 ? 9.802 3.986 -10.520 1.00 52.34 99 CYS A N 1
ATOM 746 C CA . CYS A 1 99 ? 9.624 2.645 -10.016 1.00 52.34 99 CYS A CA 1
ATOM 747 C C . CYS A 1 99 ? 9.412 1.704 -11.224 1.00 52.34 99 CYS A C 1
ATOM 749 O O . CYS A 1 99 ? 8.402 1.755 -11.938 1.00 52.34 99 CYS A O 1
ATOM 751 N N . ASN A 1 100 ? 10.478 0.967 -11.552 1.00 50.44 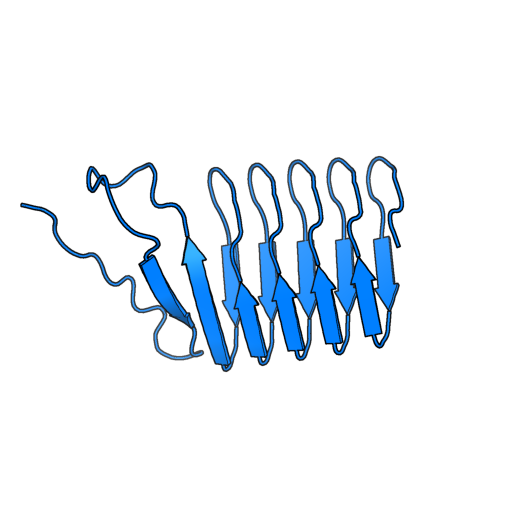100 ASN A N 1
ATOM 752 C CA . ASN A 1 100 ? 10.546 -0.038 -12.611 1.00 50.44 100 ASN A CA 1
ATOM 753 C C . ASN A 1 100 ? 11.268 -1.257 -12.030 1.00 50.44 100 ASN A C 1
ATOM 755 O O . ASN A 1 100 ? 12.302 -1.092 -11.388 1.00 50.44 100 ASN A O 1
ATOM 759 N N . SER A 1 101 ? 10.758 -2.463 -12.277 1.00 44.16 101 SER A N 1
ATOM 760 C CA . SER A 1 101 ? 11.116 -3.722 -11.596 1.00 44.16 101 SER A CA 1
ATOM 761 C C . SER A 1 101 ? 12.590 -4.172 -11.699 1.00 44.16 101 SER A C 1
ATOM 763 O O . SER A 1 101 ? 12.927 -5.243 -11.210 1.00 44.16 101 SER A O 1
ATOM 765 N N . MET A 1 102 ? 13.471 -3.386 -12.331 1.00 38.34 102 MET A N 1
ATOM 766 C CA . MET A 1 102 ? 14.927 -3.607 -12.397 1.00 38.34 102 MET A CA 1
ATOM 767 C C . MET A 1 102 ? 15.774 -2.410 -11.928 1.00 38.34 102 MET A C 1
ATOM 769 O O . MET A 1 102 ? 16.998 -2.489 -11.933 1.00 38.34 102 MET A O 1
ATOM 773 N N . LEU A 1 103 ? 15.152 -1.296 -11.538 1.00 41.75 103 LEU A N 1
ATOM 774 C CA . LEU A 1 103 ? 15.818 -0.113 -11.001 1.00 41.75 103 LEU A CA 1
ATOM 775 C C . LEU A 1 103 ? 14.998 0.386 -9.803 1.00 41.75 103 LEU A C 1
ATOM 777 O O . LEU A 1 103 ? 14.284 1.382 -9.891 1.00 41.75 103 LEU A O 1
ATOM 781 N N . ASN A 1 104 ? 15.152 -0.269 -8.652 1.00 44.25 104 ASN A N 1
ATOM 782 C CA . ASN A 1 104 ? 15.048 0.448 -7.381 1.00 44.25 104 ASN A CA 1
ATOM 783 C C . ASN A 1 104 ? 16.288 1.344 -7.290 1.00 44.25 104 ASN A C 1
ATOM 785 O O . ASN A 1 104 ? 17.233 1.064 -6.560 1.00 44.25 104 ASN A O 1
ATOM 789 N N . ALA A 1 105 ? 16.355 2.365 -8.146 1.00 38.88 105 ALA A N 1
ATOM 790 C CA . ALA A 1 105 ? 17.396 3.362 -8.052 1.00 38.88 105 ALA A CA 1
ATOM 791 C C . ALA A 1 105 ? 17.047 4.208 -6.836 1.00 38.88 105 ALA A C 1
ATOM 793 O O . ALA A 1 105 ? 16.243 5.131 -6.935 1.00 38.88 105 ALA A O 1
ATOM 794 N N . LEU A 1 106 ? 17.640 3.866 -5.693 1.00 42.78 106 LEU A N 1
ATOM 795 C CA . LEU A 1 106 ? 17.871 4.822 -4.627 1.00 42.78 106 LEU A CA 1
ATOM 796 C C . LEU A 1 106 ? 18.718 5.927 -5.272 1.00 42.78 106 LEU A C 1
ATOM 798 O O . LEU A 1 106 ? 19.936 5.805 -5.392 1.00 42.78 106 LEU A O 1
ATOM 802 N N . ILE A 1 107 ? 18.076 6.955 -5.832 1.00 42.41 107 ILE A N 1
ATOM 803 C CA . ILE A 1 107 ? 18.795 8.155 -6.246 1.00 42.41 107 ILE A CA 1
ATOM 804 C C . ILE A 1 107 ? 19.126 8.865 -4.937 1.00 42.41 107 ILE A C 1
ATOM 806 O O . ILE A 1 107 ? 18.419 9.770 -4.506 1.00 42.41 107 ILE A O 1
ATOM 810 N N . THR A 1 108 ? 20.183 8.401 -4.273 1.00 38.28 108 THR A N 1
ATOM 811 C CA . THR A 1 108 ? 20.828 9.137 -3.196 1.00 38.28 108 THR A CA 1
ATOM 812 C C . THR A 1 108 ? 21.479 10.343 -3.855 1.00 38.28 108 THR A C 1
ATOM 814 O O . THR A 1 108 ? 22.607 10.274 -4.344 1.00 38.28 108 THR A O 1
ATOM 817 N N . LEU A 1 109 ? 20.747 11.452 -3.950 1.00 38.72 109 LEU A N 1
ATOM 818 C CA . LEU A 1 109 ? 21.386 12.741 -4.162 1.00 38.72 109 LEU A CA 1
ATOM 819 C C . LEU A 1 109 ? 22.187 13.006 -2.886 1.00 38.72 109 LEU A C 1
ATOM 821 O O . LEU A 1 109 ? 21.610 13.295 -1.842 1.00 38.72 109 LEU A O 1
ATOM 825 N N . ASN A 1 110 ? 23.508 12.825 -2.952 1.00 32.88 110 ASN A N 1
ATOM 826 C CA . ASN A 1 110 ? 24.410 13.335 -1.925 1.00 32.88 110 ASN A CA 1
ATOM 827 C C . ASN A 1 110 ? 24.186 14.849 -1.850 1.00 32.88 110 ASN A C 1
ATOM 829 O O . ASN A 1 110 ? 24.608 15.584 -2.744 1.00 32.88 110 ASN A O 1
ATOM 833 N N . CYS A 1 111 ? 23.483 15.303 -0.817 1.00 34.69 111 CYS A N 1
ATOM 834 C CA . CYS A 1 111 ? 23.517 16.701 -0.425 1.00 34.69 111 CYS A CA 1
ATOM 835 C C . CYS A 1 111 ? 24.870 16.938 0.251 1.00 34.69 111 CYS A C 1
ATOM 837 O O . CYS A 1 111 ? 25.210 16.234 1.202 1.00 34.69 111 CYS A O 1
ATOM 839 N N . ASN A 1 112 ? 25.652 17.859 -0.318 1.00 34.03 112 ASN A N 1
ATOM 840 C CA . ASN A 1 112 ? 26.898 18.349 0.275 1.00 34.03 112 ASN A CA 1
ATOM 841 C C . ASN A 1 112 ? 26.641 19.043 1.613 1.00 34.03 112 ASN A C 1
ATOM 843 O O . ASN A 1 112 ? 25.593 19.721 1.718 1.00 34.03 112 ASN A O 1
#

pLDDT: mean 73.54, std 19.91, range [31.83, 93.56]

Radius of gyration: 13.99 Å; chains: 1; bounding box: 43×25×27 Å

Sequence (112 aa):
MNPQGTDPEVRCNRGLMNPQGTDPEVRCNRGLMNPQGTDPEVRCNRGLMNPQGTDPEVRCNRGLMNPQGTDPEVGCNRGFTMSDFSNIGCTIFPIILKCNSMLNALITLNCN

Organism: Araneus ventricosus (NCBI:txid182803)

Secondary structure (DSSP, 8-state):
---BSSS--EEEEEEEE--BSSS-EEEEEEEEE--BSSS-EEEEEEEEE--BSSS-EEEEEEEEE--BSSS-EEEEEEEEEEE--TTSS--S--EEEEEBTTB---------

Foldseek 3Di:
DEAEDQEAEEEDAEEEYEYEHQEYHYEYAEYEYEYEHQEYEEEYAEYEYEYEHAEYEYEYAEYEYEYHHVHYHYAYQFYWYFYDCPPDPDDDDGDTDGHHPVDPPPPPPPDD